Protein AF-A0A0Q8QN61-F1 (afdb_monomer_lite)

Foldseek 3Di:
DFDDPVLLQVLQQVVVCVVCVPPPQQKHWADKDKDWAAQPCCCPPVVAHRIKIKIKTQIDGPDPPDPDPPPRIWIWIARGPPRDIDTDDDD

Structure (mmCIF, N/CA/C/O backbone):
data_AF-A0A0Q8QN61-F1
#
_entry.id   AF-A0A0Q8QN61-F1
#
loop_
_atom_site.group_PDB
_atom_site.id
_atom_site.type_symbol
_atom_site.label_atom_id
_atom_site.label_alt_id
_atom_site.label_comp_id
_atom_site.label_asym_id
_atom_site.label_entity_id
_atom_site.label_seq_id
_atom_site.pdbx_PDB_ins_code
_atom_site.Cartn_x
_atom_site.Cartn_y
_atom_site.Cartn_z
_atom_site.occupancy
_atom_site.B_iso_or_equiv
_atom_site.auth_seq_id
_atom_site.auth_comp_id
_atom_site.auth_asym_id
_atom_site.auth_atom_id
_atom_site.pdbx_PDB_model_num
ATOM 1 N N . MET A 1 1 ? -5.198 1.917 19.030 1.00 67.94 1 MET A N 1
ATOM 2 C CA . MET A 1 1 ? -4.635 3.283 18.892 1.00 67.94 1 MET A CA 1
ATOM 3 C C . MET A 1 1 ? -4.305 3.474 17.426 1.00 67.94 1 MET A C 1
ATOM 5 O O . MET A 1 1 ? -3.689 2.577 16.870 1.00 67.94 1 MET A O 1
ATOM 9 N N . SER A 1 2 ? -4.724 4.587 16.820 1.00 88.56 2 SER A N 1
ATOM 10 C CA . SER A 1 2 ? -4.427 4.872 15.410 1.00 88.56 2 SER A CA 1
ATOM 11 C C . SER A 1 2 ? -2.936 5.153 15.214 1.00 88.56 2 SER A C 1
ATOM 13 O O . SER A 1 2 ? -2.354 5.933 15.970 1.00 88.56 2 SER A O 1
ATOM 15 N N . ILE A 1 3 ? -2.330 4.565 14.185 1.00 95.44 3 ILE A N 1
ATOM 16 C CA . ILE A 1 3 ? -0.943 4.834 13.791 1.00 95.44 3 ILE A CA 1
ATOM 17 C C . ILE A 1 3 ? -0.781 6.240 13.196 1.00 95.44 3 ILE A C 1
ATOM 19 O O . ILE A 1 3 ? -1.732 6.817 12.655 1.00 95.44 3 ILE A O 1
ATOM 23 N N . SER A 1 4 ? 0.438 6.785 13.278 1.00 97.12 4 SER A N 1
ATOM 24 C CA . SER A 1 4 ? 0.787 8.078 12.676 1.00 97.12 4 SER A CA 1
ATOM 25 C C . SER A 1 4 ? 0.916 7.989 11.151 1.00 97.12 4 SER A C 1
ATOM 27 O O . SER A 1 4 ? 1.079 6.905 10.585 1.00 97.12 4 SER A O 1
ATOM 29 N N . LYS A 1 5 ? 0.914 9.148 10.481 1.00 96.75 5 LYS A N 1
ATOM 30 C CA . LYS A 1 5 ? 1.128 9.254 9.031 1.00 96.75 5 LYS A CA 1
ATOM 31 C C . LYS A 1 5 ? 2.463 8.633 8.606 1.00 96.75 5 LYS A C 1
ATOM 33 O O . LYS A 1 5 ? 2.526 7.896 7.627 1.00 96.75 5 LYS A O 1
ATOM 38 N N . GLU A 1 6 ? 3.531 8.913 9.348 1.00 96.81 6 GLU A N 1
ATOM 39 C CA . GLU A 1 6 ? 4.887 8.425 9.073 1.00 96.81 6 GLU A CA 1
ATOM 40 C C . GLU A 1 6 ? 4.950 6.904 9.214 1.00 96.81 6 GLU A C 1
ATOM 42 O O . GLU A 1 6 ? 5.559 6.221 8.387 1.00 96.81 6 GLU A O 1
ATOM 47 N N . ARG A 1 7 ? 4.271 6.364 10.235 1.00 97.25 7 ARG A N 1
ATOM 48 C CA . ARG A 1 7 ? 4.161 4.921 10.431 1.00 97.25 7 ARG A CA 1
ATOM 49 C C . ARG A 1 7 ? 3.389 4.266 9.288 1.00 97.25 7 ARG A C 1
ATOM 51 O O . ARG A 1 7 ? 3.872 3.277 8.747 1.00 97.25 7 ARG A O 1
ATOM 58 N N . ALA A 1 8 ? 2.267 4.848 8.868 1.00 97.31 8 ALA A N 1
ATOM 59 C CA . ALA A 1 8 ? 1.488 4.351 7.736 1.00 97.31 8 ALA A CA 1
ATOM 60 C C . ALA A 1 8 ? 2.299 4.338 6.429 1.00 97.31 8 ALA A C 1
ATOM 62 O O . ALA A 1 8 ? 2.313 3.329 5.727 1.00 97.31 8 ALA A O 1
ATOM 63 N N . ILE A 1 9 ? 3.049 5.409 6.136 1.00 97.31 9 ILE A N 1
ATOM 64 C CA . ILE A 1 9 ? 3.949 5.467 4.969 1.00 97.31 9 ILE A CA 1
ATOM 65 C C . ILE A 1 9 ? 5.025 4.379 5.054 1.00 97.31 9 ILE A C 1
ATOM 67 O O . ILE A 1 9 ? 5.318 3.722 4.055 1.00 97.31 9 ILE A O 1
ATOM 71 N N . SER A 1 10 ? 5.612 4.165 6.235 1.00 97.00 10 SER A N 1
ATOM 72 C CA . SER A 1 10 ? 6.629 3.129 6.437 1.00 97.00 10 SER A CA 1
ATOM 73 C C . SER A 1 10 ? 6.073 1.723 6.198 1.00 97.00 10 SER A C 1
ATOM 75 O O . SER A 1 10 ? 6.704 0.940 5.488 1.00 97.00 10 SER A O 1
ATOM 77 N N . VAL A 1 11 ? 4.887 1.419 6.732 1.00 97.38 11 VAL A N 1
ATOM 78 C CA . VAL A 1 11 ? 4.191 0.141 6.515 1.00 97.38 11 VAL A CA 1
ATOM 79 C C . VAL A 1 11 ? 3.891 -0.060 5.029 1.00 97.38 11 VAL A C 1
ATOM 81 O O . VAL A 1 11 ? 4.271 -1.081 4.457 1.00 97.38 11 VAL A O 1
ATOM 84 N N . ALA A 1 12 ? 3.297 0.945 4.384 1.00 96.38 12 ALA A N 1
ATOM 85 C CA . ALA A 1 12 ? 2.956 0.909 2.968 1.00 96.38 12 ALA A CA 1
ATOM 86 C C . ALA A 1 12 ? 4.189 0.689 2.073 1.00 96.38 12 ALA A C 1
ATOM 88 O O . ALA A 1 12 ? 4.152 -0.114 1.142 1.00 96.38 12 ALA A O 1
ATOM 89 N N . ARG A 1 13 ? 5.310 1.355 2.379 1.00 94.75 13 ARG A N 1
ATOM 90 C CA . ARG A 1 13 ? 6.561 1.221 1.619 1.00 94.75 13 ARG A CA 1
ATOM 91 C C . ARG A 1 13 ? 7.180 -0.163 1.796 1.00 94.75 13 ARG A C 1
ATOM 93 O O . ARG A 1 13 ? 7.685 -0.723 0.828 1.00 94.75 13 ARG A O 1
ATOM 100 N N . ASN A 1 14 ? 7.146 -0.715 3.008 1.00 95.00 14 ASN A N 1
ATOM 101 C CA . ASN A 1 14 ? 7.644 -2.066 3.269 1.00 95.00 14 ASN A CA 1
ATOM 102 C C . ASN A 1 14 ? 6.821 -3.119 2.523 1.00 95.00 14 ASN A C 1
ATOM 104 O O . ASN A 1 14 ? 7.406 -4.009 1.912 1.00 95.00 14 ASN A O 1
ATOM 108 N N . PHE A 1 15 ? 5.493 -2.979 2.534 1.00 94.19 15 PHE A N 1
ATOM 109 C CA . PHE A 1 15 ? 4.583 -3.820 1.760 1.00 94.19 15 PHE A CA 1
ATOM 110 C C . PHE A 1 15 ? 4.904 -3.749 0.261 1.00 94.19 15 PHE A C 1
ATOM 112 O O . PHE A 1 15 ? 5.214 -4.767 -0.350 1.00 94.19 15 PHE A O 1
ATOM 119 N N . ALA A 1 16 ? 4.954 -2.541 -0.306 1.00 90.75 16 ALA A N 1
ATOM 120 C CA . ALA A 1 16 ? 5.253 -2.343 -1.720 1.00 90.75 16 ALA A CA 1
ATOM 121 C C . ALA A 1 16 ? 6.628 -2.912 -2.118 1.00 90.75 16 ALA A C 1
ATOM 123 O O . ALA A 1 16 ? 6.742 -3.643 -3.096 1.00 90.75 16 ALA A O 1
ATOM 124 N N . ASN A 1 17 ? 7.678 -2.643 -1.338 1.00 89.31 17 ASN A N 1
ATOM 125 C CA . ASN A 1 17 ? 9.019 -3.170 -1.609 1.00 89.31 17 ASN A CA 1
ATOM 126 C C . ASN A 1 17 ? 9.097 -4.699 -1.523 1.00 89.31 17 ASN A C 1
ATOM 128 O O . ASN A 1 17 ? 9.915 -5.298 -2.218 1.00 89.31 17 ASN A O 1
ATOM 132 N N . ALA A 1 18 ? 8.309 -5.331 -0.648 1.00 89.50 18 ALA A N 1
ATOM 133 C CA . ALA A 1 18 ? 8.266 -6.785 -0.550 1.00 89.50 18 ALA A CA 1
ATOM 134 C C . ALA A 1 18 ? 7.642 -7.400 -1.810 1.00 89.50 18 ALA A C 1
ATOM 136 O O . ALA A 1 18 ? 8.229 -8.309 -2.387 1.00 89.50 18 ALA A O 1
ATOM 137 N N . GLU A 1 19 ? 6.522 -6.845 -2.272 1.00 85.44 19 GLU A N 1
ATOM 138 C CA . GLU A 1 19 ? 5.805 -7.300 -3.470 1.00 85.44 19 GLU A CA 1
ATOM 139 C C . GLU A 1 19 ? 6.601 -7.047 -4.764 1.00 85.44 19 GLU A C 1
ATOM 141 O O . GLU A 1 19 ? 6.617 -7.878 -5.669 1.00 85.44 19 GLU A O 1
ATOM 146 N N . TYR A 1 20 ? 7.317 -5.920 -4.851 1.00 78.25 20 TYR A N 1
ATOM 147 C CA . TYR A 1 20 ? 8.135 -5.575 -6.021 1.00 78.25 20 TYR A CA 1
ATOM 148 C C . TYR A 1 20 ? 9.554 -6.153 -5.996 1.00 78.25 20 TYR A C 1
ATOM 150 O O . TYR A 1 20 ? 10.279 -5.975 -6.977 1.00 78.25 20 TYR A O 1
ATOM 158 N N . ARG A 1 21 ? 9.967 -6.855 -4.929 1.00 78.00 21 ARG A N 1
ATOM 159 C CA . ARG A 1 21 ? 11.327 -7.413 -4.801 1.00 78.00 21 ARG A CA 1
ATOM 160 C C . ARG A 1 21 ? 11.720 -8.281 -5.998 1.00 78.00 21 ARG A C 1
ATOM 162 O O . ARG A 1 21 ? 12.856 -8.198 -6.452 1.00 78.00 21 ARG A O 1
ATOM 169 N N . ASP A 1 22 ? 10.770 -9.056 -6.513 1.00 70.19 22 ASP A N 1
ATOM 170 C CA . ASP A 1 22 ? 10.983 -9.991 -7.621 1.00 70.19 22 ASP A CA 1
ATOM 171 C C . ASP A 1 22 ? 10.479 -9.441 -8.969 1.00 70.19 22 ASP A C 1
ATOM 173 O O . ASP A 1 22 ? 10.377 -10.166 -9.963 1.00 70.19 22 ASP A O 1
ATOM 177 N N . SER A 1 23 ? 10.152 -8.145 -9.031 1.00 71.12 23 SER A N 1
ATOM 178 C CA . SER A 1 23 ? 9.700 -7.512 -10.267 1.00 71.12 23 SER A CA 1
ATOM 179 C C . SER A 1 23 ? 10.826 -7.452 -11.293 1.00 71.12 23 SER A C 1
ATOM 181 O O . SER A 1 23 ? 11.901 -6.904 -11.050 1.00 71.12 23 SER A O 1
ATOM 183 N N . LYS A 1 24 ? 10.546 -7.948 -12.501 1.00 67.88 24 LYS A N 1
ATOM 184 C CA . LYS A 1 24 ? 11.488 -7.935 -13.631 1.00 67.88 24 LYS A CA 1
ATOM 185 C C . LYS A 1 24 ? 11.7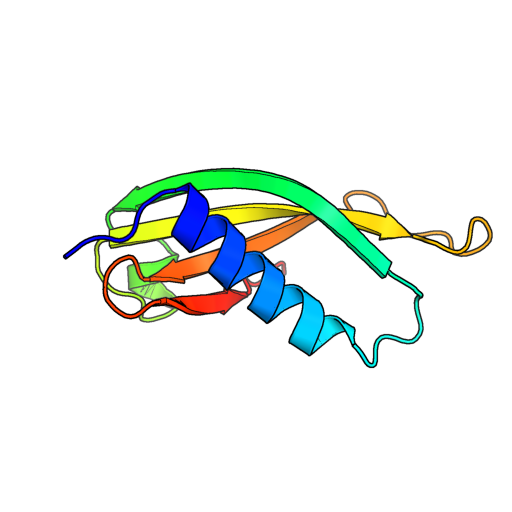84 -6.531 -14.173 1.00 67.88 24 LYS A C 1
ATOM 187 O O . LYS A 1 24 ? 12.684 -6.386 -14.989 1.00 67.88 24 LYS A O 1
ATOM 192 N N . PHE A 1 25 ? 11.025 -5.520 -13.749 1.00 66.50 25 PHE A N 1
ATOM 193 C CA . PHE A 1 25 ? 11.022 -4.187 -14.355 1.00 66.50 25 PHE A CA 1
ATOM 194 C C . PHE A 1 25 ? 11.920 -3.162 -13.650 1.00 66.50 25 PHE A C 1
ATOM 196 O O . PHE A 1 25 ? 11.926 -2.003 -14.050 1.00 66.50 25 PHE A O 1
ATOM 203 N N . GLY A 1 26 ? 12.676 -3.558 -12.615 1.00 69.31 26 GLY A N 1
ATOM 204 C CA . GLY A 1 26 ? 13.610 -2.653 -11.933 1.00 69.31 26 GLY A CA 1
ATOM 205 C C . GLY A 1 26 ? 12.931 -1.365 -11.457 1.00 69.31 26 GLY A C 1
ATOM 206 O O . GLY A 1 26 ? 13.384 -0.271 -11.776 1.00 69.31 26 GLY A O 1
ATOM 207 N N . LEU A 1 27 ? 11.803 -1.488 -10.758 1.00 74.81 27 LEU A N 1
ATOM 208 C CA . LEU A 1 27 ? 11.031 -0.349 -10.259 1.00 74.81 27 LEU A CA 1
ATOM 209 C C . LEU A 1 27 ? 11.453 -0.008 -8.827 1.00 74.81 27 LEU A C 1
ATOM 211 O O . LEU A 1 27 ? 11.715 -0.898 -8.017 1.00 74.81 27 LEU A O 1
ATOM 215 N N . ARG A 1 28 ? 11.476 1.284 -8.497 1.00 80.69 28 ARG A N 1
ATOM 216 C CA . ARG A 1 28 ? 11.706 1.785 -7.138 1.00 80.69 28 ARG A CA 1
ATOM 217 C C . ARG A 1 28 ? 10.509 2.591 -6.650 1.00 80.69 28 ARG A C 1
ATOM 219 O O . ARG A 1 28 ? 10.002 3.444 -7.371 1.00 80.69 28 ARG A O 1
ATOM 226 N N . ILE A 1 29 ? 10.141 2.386 -5.386 1.00 85.81 29 ILE A N 1
ATOM 227 C CA . ILE A 1 29 ? 9.166 3.221 -4.678 1.00 85.81 29 ILE A CA 1
ATOM 228 C C . ILE A 1 29 ? 9.763 4.613 -4.423 1.00 85.81 29 ILE A C 1
ATOM 230 O O . ILE A 1 29 ? 10.781 4.748 -3.738 1.00 85.81 29 ILE A O 1
ATOM 234 N N . GLY A 1 30 ? 9.137 5.634 -4.998 1.00 84.69 30 GLY A N 1
ATOM 235 C CA . GLY A 1 30 ? 9.527 7.038 -4.941 1.00 84.69 30 GLY A CA 1
ATOM 236 C C . GLY A 1 30 ? 8.883 7.809 -3.788 1.00 84.69 30 GLY A C 1
ATOM 237 O O . GLY A 1 30 ? 8.818 7.332 -2.642 1.00 84.69 30 GLY A O 1
ATOM 238 N N . GLU A 1 31 ? 8.468 9.042 -4.088 1.00 88.38 31 GLU A N 1
ATOM 239 C CA . GLU A 1 31 ? 7.793 9.916 -3.130 1.00 88.38 31 GLU A CA 1
ATOM 240 C C . GLU A 1 31 ? 6.445 9.337 -2.699 1.00 88.38 31 GLU A C 1
ATOM 242 O O . GLU A 1 31 ? 5.856 8.494 -3.377 1.00 88.38 31 GLU A O 1
ATOM 247 N N . ALA A 1 32 ? 6.013 9.731 -1.500 1.00 92.62 32 ALA A N 1
ATOM 248 C CA . ALA A 1 32 ? 4.846 9.167 -0.844 1.00 92.62 32 ALA A CA 1
ATOM 249 C C . ALA A 1 32 ? 3.903 10.272 -0.373 1.00 92.62 32 ALA A C 1
ATOM 251 O O . ALA A 1 32 ? 4.291 11.140 0.415 1.00 92.62 32 ALA A O 1
ATOM 252 N N . HIS A 1 33 ? 2.639 10.179 -0.772 1.00 94.00 33 HIS A N 1
ATOM 253 C CA . HIS A 1 33 ? 1.573 11.050 -0.299 1.00 94.00 33 HIS A CA 1
ATOM 254 C C . HIS A 1 33 ? 0.536 10.225 0.451 1.00 94.00 33 HIS A C 1
ATOM 256 O O . HIS A 1 33 ? -0.113 9.356 -0.117 1.00 94.00 33 HIS A O 1
ATOM 262 N N . ALA A 1 34 ? 0.373 10.509 1.743 1.00 95.94 34 ALA A N 1
ATOM 263 C CA . ALA A 1 34 ? -0.591 9.817 2.588 1.00 95.94 34 ALA A CA 1
ATOM 264 C C . ALA A 1 34 ? -1.765 10.723 2.964 1.00 95.94 34 ALA A C 1
ATOM 266 O O . ALA A 1 34 ? -1.565 11.859 3.415 1.00 95.94 34 ALA A O 1
ATOM 267 N N . ARG A 1 35 ? -2.975 10.179 2.832 1.00 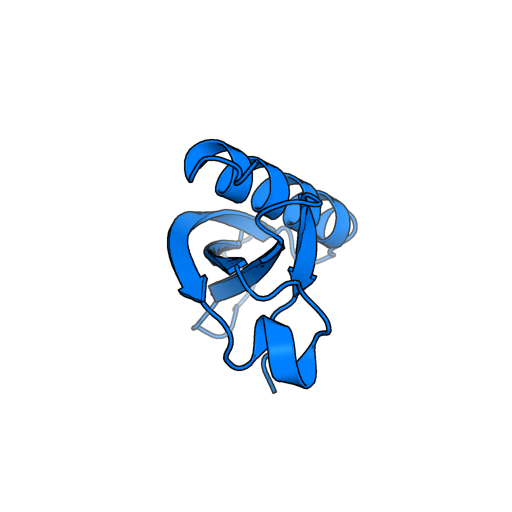96.06 35 ARG A N 1
ATOM 268 C CA . ARG A 1 35 ? -4.245 10.777 3.245 1.00 96.06 35 ARG A CA 1
ATOM 269 C C . ARG A 1 35 ? -4.939 9.856 4.242 1.00 96.06 35 ARG A C 1
ATOM 271 O O . ARG A 1 35 ? -5.022 8.655 4.013 1.00 96.06 35 ARG A O 1
ATOM 278 N N . PHE A 1 36 ? -5.444 10.424 5.330 1.00 95.81 36 PHE A N 1
ATOM 279 C CA . PHE A 1 36 ? -6.272 9.685 6.278 1.00 95.81 36 PHE A CA 1
ATOM 280 C C . PHE A 1 36 ? -7.721 9.650 5.797 1.00 95.81 36 PHE A C 1
ATOM 282 O O . PHE A 1 36 ? -8.257 10.675 5.360 1.00 95.81 36 PHE A O 1
ATOM 289 N N . GLU A 1 37 ? -8.346 8.485 5.885 1.00 93.81 37 GLU A N 1
ATOM 290 C CA . GLU A 1 37 ? -9.704 8.237 5.429 1.00 93.81 37 GLU A CA 1
ATOM 291 C C . GLU A 1 37 ? -10.510 7.482 6.487 1.00 93.81 37 GLU A C 1
ATOM 293 O O . GLU A 1 37 ? -9.982 6.688 7.263 1.00 93.81 37 GLU A O 1
ATOM 298 N N . ASN A 1 38 ? -11.816 7.754 6.489 1.00 93.62 38 ASN A N 1
ATOM 299 C CA . ASN A 1 38 ? -12.791 7.087 7.337 1.00 93.62 38 ASN A CA 1
ATOM 300 C C . ASN A 1 38 ? -13.874 6.450 6.449 1.00 93.62 38 ASN A C 1
ATOM 302 O O . ASN A 1 38 ? -14.588 7.160 5.737 1.00 93.62 38 ASN A O 1
ATOM 306 N N . GLY A 1 39 ? -14.010 5.128 6.491 1.00 90.81 39 GLY A N 1
ATOM 307 C CA . GLY A 1 39 ? -14.982 4.343 5.738 1.00 90.81 39 GLY A CA 1
ATOM 308 C C . GLY A 1 39 ? -14.623 4.203 4.257 1.00 90.81 39 GLY A C 1
ATOM 309 O O . GLY A 1 39 ? -13.482 3.950 3.890 1.00 90.81 39 GLY A O 1
ATOM 310 N N . GLY A 1 40 ? -15.611 4.334 3.373 1.00 88.12 40 GLY A N 1
ATOM 311 C CA . GLY A 1 40 ? -15.378 4.325 1.926 1.00 88.12 40 GLY A CA 1
ATOM 312 C C . GLY A 1 40 ? -14.893 2.979 1.375 1.00 88.12 40 GLY A C 1
ATOM 313 O O . GLY A 1 40 ? -15.222 1.920 1.902 1.00 88.12 40 GLY A O 1
ATOM 314 N N . PHE A 1 41 ? -14.146 3.016 0.269 1.00 88.06 41 PHE A N 1
ATOM 315 C CA . PHE A 1 41 ? -13.791 1.818 -0.502 1.00 88.06 41 PHE A CA 1
ATOM 316 C C . PHE A 1 41 ? -12.940 0.812 0.290 1.00 88.06 41 PHE A C 1
ATOM 318 O O . PHE A 1 41 ? -13.233 -0.382 0.274 1.00 88.06 41 PHE A O 1
ATOM 325 N N . GLY A 1 42 ? -11.925 1.288 1.022 1.00 89.12 42 GLY A N 1
ATOM 326 C CA . GLY A 1 42 ? -11.046 0.428 1.822 1.00 89.12 42 GLY A CA 1
ATOM 327 C C . GLY A 1 42 ? -11.814 -0.399 2.854 1.00 89.12 42 GLY A C 1
ATOM 328 O O . GLY A 1 42 ? -11.607 -1.606 2.968 1.00 89.12 42 GLY A O 1
ATOM 329 N N . HIS A 1 43 ? -12.767 0.232 3.539 1.00 92.38 43 HIS A N 1
ATOM 330 C CA . HIS A 1 43 ? -13.639 -0.451 4.487 1.00 92.38 43 HIS A CA 1
ATOM 331 C C . HIS A 1 43 ? -14.679 -1.340 3.789 1.00 92.38 43 HIS A C 1
ATOM 333 O O . HIS A 1 43 ? -14.754 -2.540 4.047 1.00 92.38 43 HIS A O 1
ATOM 339 N N . ASN A 1 44 ? -15.455 -0.759 2.870 1.00 91.44 44 ASN A N 1
ATOM 340 C CA . ASN A 1 44 ? -16.640 -1.395 2.292 1.00 91.44 44 ASN A CA 1
ATOM 341 C C . ASN A 1 44 ? -16.310 -2.564 1.355 1.00 91.44 44 ASN A C 1
ATOM 343 O O . ASN A 1 44 ? -17.145 -3.447 1.177 1.00 91.44 44 ASN A O 1
ATOM 347 N N . VAL A 1 45 ? -15.135 -2.546 0.717 1.00 91.19 45 VAL A N 1
ATOM 348 C CA . VAL A 1 45 ? -14.773 -3.502 -0.344 1.00 91.19 45 VAL A CA 1
ATOM 349 C C . VAL A 1 45 ? -13.565 -4.350 0.040 1.00 91.19 45 VAL A C 1
ATOM 351 O O . VAL A 1 45 ? -13.553 -5.548 -0.224 1.00 91.19 45 VAL A O 1
ATOM 354 N N . LEU A 1 46 ? -12.554 -3.755 0.677 1.00 91.19 46 LEU A N 1
ATOM 355 C CA . LEU A 1 46 ? -11.285 -4.438 0.966 1.00 91.19 46 LEU A CA 1
ATOM 356 C C . LEU A 1 46 ? -11.194 -4.988 2.400 1.00 91.19 46 LEU A C 1
ATOM 358 O O . LEU A 1 46 ? -10.217 -5.657 2.757 1.00 91.19 46 LEU A O 1
ATOM 362 N N . GLY A 1 47 ? -12.227 -4.752 3.215 1.00 92.12 47 GLY A N 1
ATOM 363 C CA . GLY A 1 47 ? -12.326 -5.268 4.578 1.00 92.12 47 GLY A CA 1
ATOM 364 C C . GLY A 1 47 ? -11.263 -4.699 5.514 1.00 92.12 47 GLY A C 1
ATOM 365 O O . GLY A 1 47 ? -10.775 -5.422 6.385 1.00 92.12 47 GLY A O 1
ATOM 366 N N . LEU A 1 48 ? -10.854 -3.447 5.298 1.00 93.00 48 LEU A N 1
ATOM 367 C CA . LEU A 1 48 ? -10.103 -2.680 6.290 1.00 93.00 48 LEU A CA 1
ATOM 368 C C . LEU A 1 48 ? -11.053 -2.184 7.387 1.00 93.00 48 LEU A C 1
ATOM 370 O O . LEU A 1 48 ? -12.276 -2.142 7.215 1.00 93.00 48 LEU A O 1
ATOM 374 N N . GLY A 1 49 ? -10.493 -1.802 8.527 1.00 93.56 49 GLY A N 1
ATOM 375 C CA . GLY A 1 49 ? -11.201 -1.082 9.570 1.00 93.56 49 GLY A CA 1
ATOM 376 C C . GLY A 1 49 ? -11.783 0.235 9.059 1.00 93.56 49 GLY A C 1
ATOM 377 O O . GLY A 1 49 ? -11.477 0.707 7.964 1.00 93.56 49 GLY A O 1
ATOM 378 N N . PHE A 1 50 ? -12.656 0.837 9.868 1.00 94.00 50 PHE A N 1
ATOM 379 C CA . PHE A 1 50 ? -13.298 2.099 9.502 1.00 94.00 50 PHE A CA 1
ATOM 380 C C . PHE A 1 50 ? -12.284 3.233 9.317 1.00 94.00 50 PHE A C 1
ATOM 382 O O . PHE A 1 50 ? -12.536 4.121 8.523 1.00 94.00 50 PHE A O 1
ATOM 389 N N . ALA A 1 51 ? -11.155 3.217 10.023 1.00 96.06 51 ALA A N 1
ATOM 3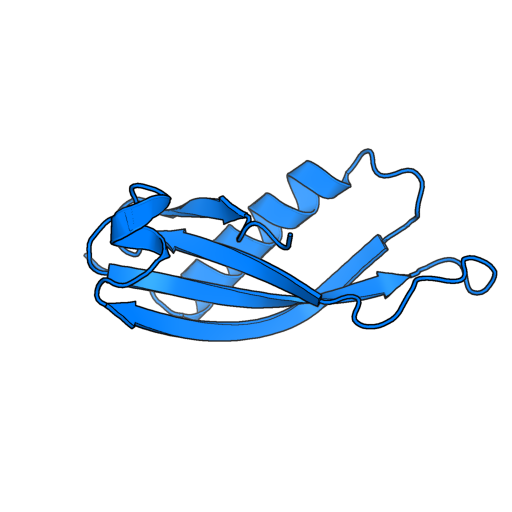90 C CA . ALA A 1 51 ? -10.086 4.193 9.859 1.00 96.06 51 ALA A CA 1
ATOM 391 C C . ALA A 1 51 ? -8.899 3.563 9.121 1.00 96.06 51 ALA A C 1
ATOM 393 O O . ALA A 1 51 ? -8.345 2.556 9.570 1.00 96.06 51 ALA A O 1
ATOM 394 N N . HIS A 1 52 ? -8.463 4.180 8.025 1.00 96.44 52 HIS A N 1
ATOM 395 C CA . HIS A 1 52 ? -7.311 3.720 7.248 1.00 96.44 52 HIS A CA 1
ATOM 396 C C . HIS A 1 52 ? -6.570 4.888 6.590 1.00 96.44 52 HIS A C 1
ATOM 398 O O . HIS A 1 52 ? -7.080 5.995 6.428 1.00 96.44 52 HIS A O 1
ATOM 404 N N . TRP A 1 53 ? -5.324 4.640 6.206 1.00 97.00 53 TRP A N 1
ATOM 405 C CA . TRP A 1 53 ? -4.495 5.555 5.435 1.00 97.00 53 TRP A CA 1
ATOM 406 C C . TRP A 1 53 ? -4.453 5.110 3.978 1.00 97.00 53 TRP A C 1
ATOM 408 O O . TRP A 1 53 ? -4.150 3.956 3.693 1.00 97.00 53 TRP A O 1
ATOM 418 N N . SER A 1 54 ? -4.705 6.030 3.055 1.00 96.31 54 SER A N 1
ATOM 419 C CA . SER A 1 54 ? -4.443 5.860 1.628 1.00 96.31 54 SER A CA 1
ATOM 420 C C . SER A 1 54 ? -3.079 6.463 1.304 1.00 96.31 54 SER A C 1
ATOM 422 O O . SER A 1 54 ? -2.876 7.664 1.496 1.00 96.31 54 SER A O 1
ATOM 424 N N . VAL A 1 55 ? -2.126 5.630 0.885 1.00 96.38 55 VAL A N 1
ATOM 425 C CA . VAL A 1 55 ? -0.741 6.020 0.596 1.00 96.38 55 VAL A CA 1
ATOM 426 C C . VAL A 1 55 ? -0.462 5.840 -0.890 1.00 96.38 55 VAL A C 1
ATOM 428 O O . VAL A 1 55 ? -0.342 4.719 -1.375 1.00 96.38 55 VAL A O 1
ATOM 431 N N . LEU A 1 56 ? -0.344 6.955 -1.601 1.00 94.69 56 LEU A N 1
ATOM 432 C CA . LEU A 1 56 ? 0.074 7.017 -2.996 1.00 94.69 56 LEU A CA 1
A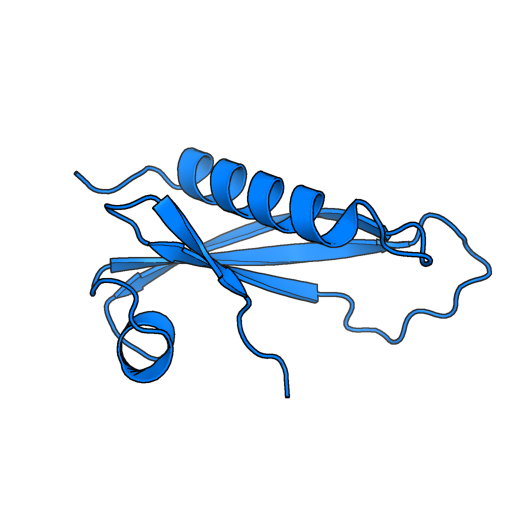TOM 433 C C . LEU A 1 56 ? 1.603 7.008 -3.068 1.00 94.69 56 LEU A C 1
ATOM 435 O O . LEU A 1 56 ? 2.245 7.809 -2.383 1.00 94.69 56 LEU A O 1
ATOM 439 N N . PHE A 1 57 ? 2.165 6.146 -3.909 1.00 91.25 57 PHE A N 1
ATOM 440 C CA . PHE A 1 57 ? 3.575 6.152 -4.275 1.00 91.25 57 PHE A CA 1
ATOM 441 C C . PHE A 1 57 ? 3.756 6.407 -5.761 1.00 91.25 57 PHE A C 1
ATOM 443 O O . PHE A 1 57 ? 3.062 5.809 -6.585 1.00 91.25 57 PHE A O 1
ATOM 450 N N . ASP A 1 58 ? 4.776 7.191 -6.084 1.00 88.06 58 ASP A N 1
ATOM 451 C CA . ASP A 1 58 ? 5.313 7.264 -7.437 1.00 88.06 58 ASP A CA 1
ATOM 452 C C . ASP A 1 58 ? 6.237 6.069 -7.673 1.00 88.06 58 ASP A C 1
ATOM 454 O O . ASP A 1 58 ? 7.101 5.775 -6.840 1.00 88.06 58 ASP A O 1
ATOM 458 N N . LEU A 1 59 ? 6.093 5.371 -8.797 1.00 82.38 59 LEU A N 1
ATOM 459 C CA . LEU A 1 59 ? 7.054 4.357 -9.218 1.00 82.38 59 LEU A CA 1
ATOM 460 C C . LEU A 1 59 ? 8.076 4.984 -10.163 1.00 82.38 59 LEU A C 1
ATOM 462 O O . LEU A 1 59 ? 7.739 5.611 -11.165 1.00 82.38 59 LEU A O 1
ATOM 466 N N . VAL A 1 60 ? 9.349 4.772 -9.848 1.00 79.44 60 VAL A N 1
ATOM 467 C CA . VAL A 1 60 ? 10.477 5.235 -10.656 1.00 79.44 60 VAL A CA 1
ATOM 468 C C . VAL A 1 60 ? 11.102 4.027 -11.340 1.00 79.44 60 VAL A C 1
ATOM 470 O O . VAL A 1 60 ? 11.601 3.128 -10.660 1.00 79.44 60 VAL A O 1
ATOM 473 N N . ALA A 1 61 ? 11.093 4.001 -12.672 1.00 77.81 61 ALA A N 1
ATOM 474 C CA . ALA A 1 61 ? 11.837 3.006 -13.437 1.00 77.81 61 ALA A CA 1
ATOM 475 C C . ALA A 1 61 ? 13.342 3.279 -13.355 1.00 77.81 61 ALA A C 1
ATOM 477 O O . ALA A 1 61 ? 13.791 4.414 -13.515 1.00 77.81 61 ALA A O 1
ATOM 478 N N . LEU A 1 62 ? 14.120 2.231 -13.082 1.00 76.75 62 LEU A N 1
ATOM 479 C CA . LEU A 1 62 ? 15.582 2.307 -13.032 1.00 76.75 62 LEU A CA 1
ATOM 480 C C . LEU A 1 62 ? 16.227 2.089 -14.407 1.00 76.75 62 LEU A C 1
ATOM 482 O O . LEU A 1 62 ? 17.381 2.464 -14.598 1.00 76.75 62 LEU A O 1
ATOM 486 N N . ASP A 1 63 ? 15.492 1.508 -15.356 1.00 72.94 63 ASP A N 1
ATOM 487 C CA . ASP A 1 63 ? 15.926 1.342 -16.740 1.00 72.94 63 ASP A CA 1
ATOM 488 C C . ASP A 1 63 ? 15.216 2.363 -17.639 1.00 72.94 63 ASP A C 1
ATOM 490 O O . ASP A 1 63 ? 14.006 2.294 -17.853 1.00 72.94 63 ASP A O 1
ATOM 494 N N . GLY A 1 64 ? 15.987 3.311 -18.179 1.00 61.81 64 GLY A N 1
ATOM 495 C CA . GLY A 1 64 ? 15.489 4.339 -19.096 1.00 61.81 64 GLY A CA 1
ATOM 496 C C . GLY A 1 64 ? 15.035 3.806 -20.460 1.00 61.81 64 GLY A C 1
ATOM 497 O O . GLY A 1 64 ? 14.456 4.564 -21.233 1.00 61.81 64 GLY A O 1
ATOM 498 N N . MET A 1 65 ? 15.286 2.527 -20.764 1.00 62.91 65 MET A N 1
ATOM 499 C CA . MET A 1 65 ? 14.781 1.843 -21.959 1.00 62.91 65 MET A CA 1
ATOM 500 C C . MET A 1 65 ? 13.422 1.166 -21.730 1.00 62.91 65 MET A C 1
ATOM 502 O O . MET A 1 65 ? 12.769 0.763 -22.695 1.00 62.91 65 MET A O 1
ATOM 506 N N . VAL A 1 66 ? 12.970 1.040 -20.476 1.00 63.06 66 VAL A N 1
ATOM 507 C CA . VAL A 1 66 ? 11.637 0.517 -20.162 1.00 63.06 66 VAL A CA 1
ATOM 508 C C . VAL A 1 66 ? 10.630 1.651 -20.324 1.00 63.06 66 VAL A C 1
ATOM 510 O O . VAL A 1 66 ? 10.519 2.539 -19.481 1.00 63.06 66 VAL A O 1
ATOM 513 N N . ALA A 1 67 ? 9.873 1.611 -21.421 1.00 59.22 67 ALA A N 1
ATOM 514 C CA . ALA A 1 67 ? 8.697 2.451 -21.595 1.00 59.22 67 ALA A CA 1
ATOM 515 C C . ALA A 1 67 ? 7.618 2.011 -20.593 1.00 59.22 67 ALA A C 1
ATOM 517 O O . ALA A 1 67 ? 6.847 1.086 -20.844 1.00 59.22 67 ALA A O 1
ATOM 518 N N . VAL A 1 68 ? 7.593 2.650 -19.430 1.00 59.12 68 VAL A N 1
ATOM 519 C CA . VAL A 1 68 ? 6.514 2.504 -18.455 1.00 59.12 68 VAL A CA 1
ATOM 520 C C . VAL A 1 68 ? 5.356 3.421 -18.867 1.00 59.12 68 VAL A C 1
ATOM 522 O O . VAL A 1 68 ? 5.562 4.620 -19.052 1.00 59.12 68 VAL A O 1
ATOM 525 N N . MET A 1 69 ? 4.148 2.870 -19.044 1.00 53.31 69 MET A N 1
ATOM 526 C CA . MET A 1 69 ? 2.948 3.679 -19.295 1.00 53.31 69 MET A CA 1
ATOM 527 C C . MET A 1 69 ? 2.644 4.533 -18.060 1.00 53.31 69 MET A C 1
ATOM 529 O O . MET A 1 69 ? 2.291 4.016 -17.008 1.00 53.31 69 MET A O 1
ATOM 533 N N . ASP A 1 70 ? 2.785 5.844 -18.209 1.00 52.66 70 ASP A N 1
ATOM 534 C CA . ASP A 1 70 ? 2.318 6.847 -17.253 1.00 52.66 70 ASP A CA 1
ATOM 535 C C . ASP A 1 70 ? 0.769 6.839 -17.220 1.00 52.66 70 ASP A C 1
ATOM 537 O O . ASP A 1 70 ? 0.162 6.797 -18.298 1.00 52.66 70 ASP A O 1
ATOM 541 N N . PRO A 1 71 ? 0.087 6.865 -16.054 1.00 54.88 71 PRO A N 1
ATOM 542 C CA . PRO A 1 71 ? 0.600 7.093 -14.702 1.00 54.88 71 PRO A CA 1
ATOM 543 C C . PRO A 1 71 ? 1.200 5.860 -14.010 1.00 54.88 71 PRO A C 1
ATOM 545 O O . PRO A 1 71 ? 0.524 4.857 -13.795 1.00 54.88 71 PRO A O 1
ATOM 548 N N . ASN A 1 72 ? 2.443 5.990 -13.538 1.00 77.06 72 ASN A N 1
ATOM 549 C CA . ASN A 1 72 ? 3.148 4.969 -12.747 1.00 77.06 72 ASN A CA 1
ATOM 550 C C . ASN A 1 72 ? 2.907 5.117 -11.239 1.00 77.06 72 ASN A C 1
ATOM 552 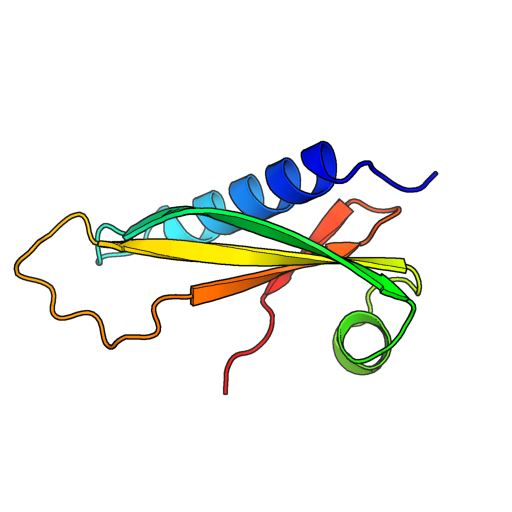O O . ASN A 1 72 ? 3.836 4.994 -10.441 1.00 77.06 72 ASN A O 1
ATOM 556 N N . HIS A 1 73 ? 1.681 5.431 -10.830 1.00 84.31 73 HIS A N 1
ATOM 557 C CA . HIS A 1 73 ? 1.363 5.559 -9.413 1.00 84.31 73 HIS A CA 1
ATOM 558 C C . HIS A 1 73 ? 0.685 4.301 -8.891 1.00 84.31 73 HIS A C 1
ATOM 560 O O . HIS A 1 73 ? -0.156 3.704 -9.562 1.00 84.31 73 HIS A O 1
ATOM 566 N N . VAL A 1 74 ? 1.005 3.935 -7.656 1.00 87.62 74 VAL A N 1
ATOM 567 C CA . VAL A 1 74 ? 0.301 2.873 -6.936 1.00 87.62 74 VAL A CA 1
ATOM 568 C C . VAL A 1 74 ? -0.223 3.401 -5.621 1.00 87.62 74 VAL A C 1
ATOM 570 O O . VAL A 1 74 ? 0.400 4.246 -4.984 1.00 87.62 74 VAL A O 1
ATOM 573 N N . ILE A 1 75 ? -1.374 2.890 -5.203 1.00 92.94 75 ILE A N 1
ATOM 574 C CA . ILE A 1 75 ? -1.964 3.229 -3.914 1.00 92.94 75 ILE A CA 1
ATOM 575 C C . ILE A 1 75 ? -1.940 1.981 -3.042 1.00 92.94 75 ILE A C 1
ATOM 577 O O . ILE A 1 75 ? -2.420 0.918 -3.437 1.00 92.94 75 ILE A O 1
ATOM 581 N N . VAL A 1 76 ? -1.403 2.128 -1.837 1.00 94.69 76 VAL A N 1
ATOM 582 C CA . VAL A 1 76 ? -1.489 1.139 -0.765 1.00 94.69 76 VAL A CA 1
ATOM 583 C C . VAL A 1 76 ? -2.414 1.693 0.303 1.00 94.69 76 VAL A C 1
ATOM 585 O O . VAL A 1 76 ? -2.215 2.805 0.794 1.00 94.69 76 VAL A O 1
ATOM 588 N N . LEU A 1 77 ? -3.417 0.913 0.685 1.00 96.56 77 LEU A N 1
ATOM 589 C CA . LEU A 1 77 ? -4.257 1.225 1.830 1.00 96.56 77 LEU A CA 1
ATOM 590 C C . LEU A 1 77 ? -3.702 0.523 3.069 1.00 96.56 77 LEU A C 1
ATOM 592 O O . LEU A 1 77 ? -3.377 -0.662 3.007 1.00 96.56 77 LEU A O 1
ATOM 596 N N . VAL A 1 78 ? -3.604 1.240 4.185 1.00 97.62 78 VAL A N 1
ATOM 597 C CA . VAL A 1 78 ? -3.077 0.731 5.456 1.00 97.62 78 VAL A CA 1
ATOM 598 C C . VAL A 1 78 ? -4.099 0.948 6.556 1.00 97.62 78 VAL A C 1
ATOM 600 O O . VAL A 1 78 ? -4.464 2.081 6.860 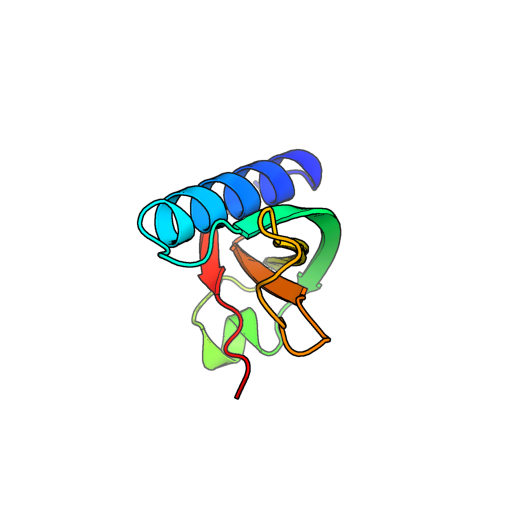1.00 97.62 78 VAL A O 1
ATOM 603 N N . ASP A 1 79 ? -4.543 -0.137 7.175 1.00 97.25 79 ASP A N 1
ATOM 604 C CA . ASP A 1 79 ? -5.425 -0.088 8.333 1.00 97.25 79 ASP A CA 1
ATOM 605 C C . ASP A 1 79 ? -4.777 0.690 9.486 1.00 97.25 79 ASP A C 1
ATOM 607 O O . ASP A 1 79 ? -3.618 0.451 9.844 1.00 97.25 79 ASP A O 1
ATOM 611 N N . ALA A 1 80 ? -5.519 1.635 10.064 1.00 96.50 80 ALA A N 1
ATOM 612 C CA . ALA A 1 80 ? -4.961 2.547 11.051 1.00 96.50 80 ALA A CA 1
ATOM 613 C C . ALA A 1 80 ? -4.694 1.886 12.412 1.00 96.50 80 ALA A C 1
ATOM 615 O O . ALA A 1 80 ? -3.948 2.454 13.207 1.00 96.50 80 ALA A O 1
ATOM 616 N N . GLU A 1 81 ? -5.279 0.722 12.703 1.00 95.12 81 GLU A N 1
ATOM 617 C CA . GLU A 1 81 ? -5.151 0.054 14.004 1.00 95.12 81 GLU A CA 1
ATOM 618 C C . GLU A 1 81 ? -4.304 -1.217 13.947 1.00 95.12 81 GLU A C 1
ATOM 620 O O . GLU A 1 81 ? -3.556 -1.507 14.879 1.00 95.12 81 GLU A O 1
ATOM 625 N N . THR A 1 82 ? -4.425 -1.975 12.860 1.00 96.12 82 THR A N 1
ATOM 626 C CA . THR A 1 82 ? -3.806 -3.296 12.684 1.00 96.12 82 THR A CA 1
ATOM 627 C C . THR A 1 82 ? -2.558 -3.265 11.812 1.00 96.12 82 THR A C 1
ATOM 629 O O . THR A 1 82 ? -1.873 -4.279 11.709 1.00 96.12 82 THR A O 1
ATOM 632 N N . GLU A 1 83 ? -2.268 -2.133 11.160 1.00 96.75 83 GLU A N 1
ATOM 633 C CA . GLU A 1 83 ? -1.190 -1.989 10.171 1.00 96.75 83 GLU A CA 1
ATOM 634 C C . GLU A 1 83 ? -1.318 -2.943 8.966 1.00 96.75 83 GLU A C 1
ATOM 636 O O . GLU A 1 83 ? -0.383 -3.084 8.175 1.00 96.75 83 GLU A O 1
ATOM 641 N N . ARG A 1 84 ? -2.474 -3.594 8.779 1.00 96.62 84 ARG A N 1
ATOM 642 C CA . ARG A 1 84 ? -2.731 -4.429 7.605 1.00 96.62 84 ARG A CA 1
ATOM 643 C C . ARG A 1 84 ? -2.692 -3.559 6.350 1.00 96.62 84 ARG A C 1
ATOM 645 O O . ARG A 1 84 ? -3.475 -2.621 6.222 1.00 96.62 84 ARG A O 1
ATOM 652 N N . ALA A 1 85 ? -1.807 -3.905 5.420 1.00 96.50 85 ALA A N 1
ATOM 653 C CA . ALA A 1 85 ? -1.664 -3.228 4.138 1.00 96.50 85 ALA A CA 1
ATOM 654 C C . ALA A 1 85 ? -2.293 -4.044 3.002 1.00 96.50 85 ALA A C 1
ATOM 656 O O . ALA A 1 85 ? -2.197 -5.273 2.987 1.00 96.50 85 ALA A O 1
ATOM 657 N N . VAL A 1 86 ? -2.930 -3.361 2.054 1.00 95.19 86 VAL A N 1
ATOM 658 C CA . VAL A 1 86 ? -3.491 -3.955 0.833 1.00 95.19 86 VAL A CA 1
ATOM 659 C C . VAL A 1 86 ? -3.299 -3.012 -0.352 1.00 95.19 86 VAL A C 1
ATOM 661 O O . VAL A 1 86 ? -3.300 -1.790 -0.192 1.00 95.19 86 VAL A O 1
ATOM 664 N N . TRP A 1 87 ? -3.170 -3.568 -1.555 1.00 92.94 87 TRP A N 1
ATOM 665 C CA . TRP A 1 87 ? -3.203 -2.772 -2.779 1.00 92.94 87 TRP A CA 1
ATOM 666 C C . TRP A 1 87 ? -4.587 -2.164 -2.993 1.00 92.94 87 TRP A C 1
ATOM 668 O O . TRP A 1 87 ? -5.607 -2.833 -2.810 1.00 92.94 87 TRP A O 1
ATOM 678 N N . PHE A 1 88 ? -4.624 -0.911 -3.439 1.00 90.31 88 PHE A N 1
ATOM 679 C CA . PHE A 1 88 ? -5.799 -0.408 -4.127 1.00 90.31 88 PHE A CA 1
ATOM 680 C C . PHE A 1 88 ? -5.853 -1.068 -5.514 1.00 90.31 88 PHE A C 1
ATOM 682 O O . PHE A 1 88 ? -4.889 -0.948 -6.275 1.00 90.31 88 PHE A O 1
ATOM 689 N N . PRO A 1 89 ? -6.940 -1.768 -5.865 1.00 82.25 89 PRO A N 1
ATOM 690 C CA . PRO A 1 89 ? -7.071 -2.383 -7.174 1.00 82.25 89 PRO A CA 1
ATOM 691 C C . PRO A 1 89 ? -7.265 -1.287 -8.228 1.00 82.25 89 PRO A C 1
ATOM 693 O O . PRO A 1 89 ? -8.333 -0.685 -8.329 1.00 82.25 89 PRO A O 1
ATOM 696 N N . VAL A 1 90 ? -6.221 -1.011 -9.004 1.00 66.81 90 VAL A N 1
ATOM 697 C CA . VAL A 1 90 ? -6.333 -0.275 -10.268 1.00 66.81 90 VAL A CA 1
ATOM 698 C C . VAL A 1 90 ? -6.866 -1.254 -11.315 1.00 66.81 90 VAL A C 1
ATOM 700 O O . VAL A 1 90 ? -6.210 -2.252 -11.608 1.00 66.81 90 VAL A O 1
ATOM 703 N N . MET A 1 91 ? -8.101 -1.019 -11.775 1.00 48.75 91 MET A N 1
ATOM 704 C CA . MET A 1 91 ? -8.720 -1.751 -12.891 1.00 48.75 91 MET A CA 1
ATOM 705 C C . MET A 1 91 ? -8.132 -1.313 -14.227 1.00 48.75 91 MET A C 1
ATOM 707 O O . MET A 1 91 ? -7.899 -0.092 -14.376 1.00 48.75 91 MET A O 1
#

Sequence (91 aa):
MSISKERAISVARNFANAEYRDSKFGLRIGEAHARFENGGFGHNVLGLGFAHWSVLFDLVALDGMVAVMDPNHVIVLVDAETERAVWFPVM

Radius of gyration: 13.55 Å; chains: 1; bounding box: 33×21×41 Å

Secondary structure (DSSP, 8-state):
-PPPHHHHHHHHHHHHHHHHTT-TT-EEEEEEEEEEEESHHHHHTT---SEEEEEEEEEEES-TTS---S--EEEEEEETTT--EEE----

pLDDT: mean 86.06, std 12.77, range [48.75, 97.62]